Protein AF-W2L5I6-F1 (afdb_monomer_lite)

Sequence (149 aa):
MWDLYVSTATSDACAADSTVNGYSVYILTSCDSECADKIKDLAEALPNCYYYYEFMNKKQDVLEELDDCGESSSYHISVTIYPDSPIKFASSTSSSESDTEPLLSGDPADETLDSSTVGIASSAGLSQTFVGIDQMWSFLLLQIAIILA

Organism: Phytophthora nicotianae (NCBI:txid4792)

Foldseek 3Di:
DQVLLVVLCPDPQFVVQWDDFQFKTKGKAFCPTPSVVSLVVSLVPADQDQDVQVRGGLSVLSVVLNVVCVVDSRDMRIHMDGDPDGHDDDPPPVPPPDDDDDDDDDDDDDDDDDDDDDDDDDDDDDPPDPDDDDDDPPDPPPVVVPVPD

pLDDT: mean 77.58, std 23.75, range [33.09, 98.81]

Radius of gyration: 26.22 Å; chains: 1; bounding box: 40×95×35 Å

Structure (mmCIF, N/CA/C/O backbone):
data_AF-W2L5I6-F1
#
_entry.id   AF-W2L5I6-F1
#
loop_
_atom_site.group_PDB
_atom_site.id
_atom_site.type_symbol
_atom_site.label_atom_id
_atom_site.label_alt_id
_atom_site.label_comp_id
_atom_site.label_asym_id
_atom_site.label_entity_id
_atom_site.label_seq_id
_atom_site.pdbx_PDB_ins_code
_atom_site.Cartn_x
_atom_site.Cartn_y
_atom_site.Cartn_z
_atom_site.occupancy
_atom_site.B_iso_or_equiv
_atom_site.auth_seq_id
_atom_site.auth_comp_id
_atom_site.auth_asym_id
_atom_site.auth_atom_id
_atom_site.pdbx_PDB_model_num
ATOM 1 N N . MET A 1 1 ? -10.813 -0.822 5.628 1.00 92.88 1 MET A N 1
ATOM 2 C CA . MET A 1 1 ? -9.677 -0.053 5.049 1.00 92.88 1 MET A CA 1
ATOM 3 C C . MET A 1 1 ? -8.397 -0.833 5.252 1.00 92.88 1 MET A C 1
ATOM 5 O O . MET A 1 1 ? -7.807 -1.219 4.257 1.00 92.88 1 MET A O 1
ATOM 9 N N . TRP A 1 2 ? -8.054 -1.152 6.505 1.00 95.50 2 TRP A N 1
ATOM 10 C CA . TRP A 1 2 ? -7.073 -2.180 6.875 1.00 95.50 2 TRP A CA 1
ATOM 11 C C . TRP A 1 2 ? -7.059 -3.394 5.935 1.00 95.50 2 TRP A C 1
ATOM 13 O O . TRP A 1 2 ? -6.032 -3.717 5.355 1.00 95.50 2 TRP A O 1
ATOM 23 N N . ASP A 1 3 ? -8.223 -3.993 5.700 1.00 96.75 3 ASP A N 1
ATOM 24 C CA . ASP A 1 3 ? -8.385 -5.227 4.919 1.00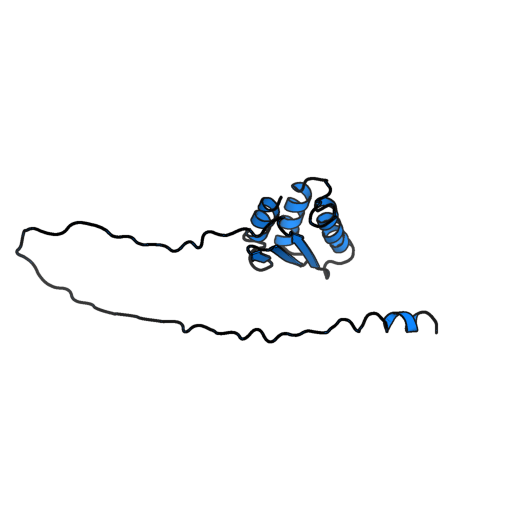 96.75 3 ASP A CA 1
ATOM 25 C C . ASP A 1 3 ? -7.983 -5.072 3.443 1.00 96.75 3 ASP A C 1
ATOM 27 O O . ASP A 1 3 ? -7.562 -6.043 2.823 1.00 96.75 3 ASP A O 1
ATOM 31 N N . LEU A 1 4 ? -8.067 -3.852 2.892 1.00 98.38 4 LEU A N 1
ATOM 32 C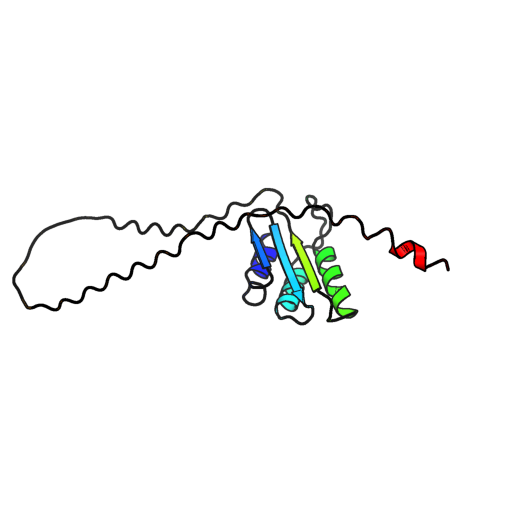 CA . LEU A 1 4 ? -7.587 -3.549 1.541 1.00 98.38 4 LEU A CA 1
ATOM 33 C C . LEU A 1 4 ? -6.057 -3.573 1.513 1.00 98.38 4 LEU A C 1
ATOM 35 O O . LEU A 1 4 ? -5.482 -4.299 0.715 1.00 98.38 4 LEU A O 1
ATOM 39 N N . TYR A 1 5 ? -5.405 -2.863 2.441 1.00 98.44 5 TYR A N 1
ATOM 40 C CA . TYR A 1 5 ? -3.945 -2.889 2.577 1.00 98.44 5 TYR A CA 1
ATOM 41 C C . TYR A 1 5 ? -3.425 -4.303 2.855 1.00 98.44 5 TYR A C 1
ATOM 43 O O . TYR A 1 5 ? -2.456 -4.710 2.225 1.00 98.44 5 TYR A O 1
ATOM 51 N N . VAL A 1 6 ? -4.075 -5.072 3.741 1.00 98.12 6 VAL A N 1
ATOM 52 C CA . VAL A 1 6 ? -3.727 -6.485 3.972 1.00 98.12 6 VAL A CA 1
ATOM 53 C C . VAL A 1 6 ? -3.863 -7.282 2.676 1.00 98.12 6 VAL A C 1
ATOM 55 O O . VAL A 1 6 ? -2.909 -7.943 2.289 1.00 98.12 6 VAL A O 1
ATOM 58 N N . SER A 1 7 ? -4.999 -7.192 1.976 1.00 98.56 7 SER A N 1
ATOM 59 C CA . SER A 1 7 ? -5.226 -7.947 0.736 1.00 98.56 7 SER A CA 1
ATOM 60 C C . SER A 1 7 ? -4.261 -7.568 -0.393 1.00 98.56 7 SER A C 1
ATOM 62 O O . SER A 1 7 ? -3.941 -8.425 -1.215 1.00 98.56 7 SER A O 1
ATOM 64 N N . THR A 1 8 ? -3.802 -6.3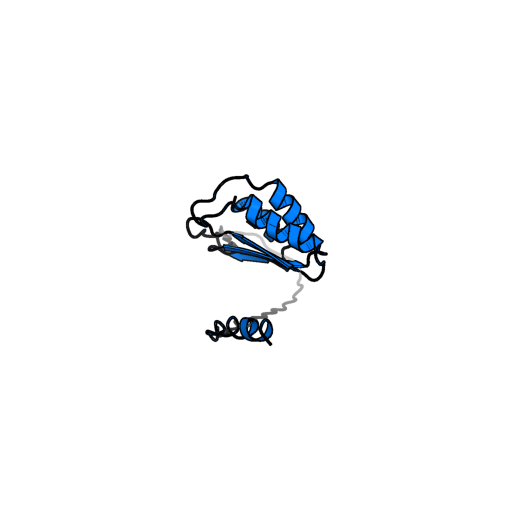16 -0.449 1.00 98.69 8 THR A N 1
ATOM 65 C CA . THR A 1 8 ? -2.739 -5.872 -1.360 1.00 98.69 8 THR A CA 1
ATOM 66 C C . THR A 1 8 ? -1.399 -6.468 -0.931 1.00 98.69 8 THR A C 1
ATOM 68 O O . THR A 1 8 ? -0.764 -7.162 -1.721 1.00 98.69 8 THR A O 1
ATOM 71 N N . ALA A 1 9 ? -1.003 -6.279 0.329 1.00 98.62 9 ALA A N 1
ATOM 72 C CA . ALA A 1 9 ? 0.278 -6.715 0.882 1.00 98.62 9 ALA A CA 1
ATOM 73 C C . ALA A 1 9 ? 0.479 -8.241 0.880 1.00 98.62 9 ALA A C 1
ATOM 75 O O . ALA A 1 9 ? 1.595 -8.713 0.691 1.00 98.62 9 ALA A O 1
ATOM 76 N N . THR A 1 10 ? -0.586 -9.027 1.068 1.00 98.31 10 THR A N 1
ATOM 77 C CA . THR A 1 10 ? -0.540 -10.499 1.005 1.00 98.31 10 THR A CA 1
ATOM 78 C C . THR A 1 10 ? -0.844 -11.060 -0.386 1.00 98.31 10 THR A C 1
ATOM 80 O O . THR A 1 10 ? -1.084 -12.260 -0.505 1.00 98.31 10 THR A O 1
ATOM 83 N N . SER A 1 11 ? -0.893 -10.229 -1.432 1.00 98.62 11 SER A N 1
ATOM 84 C CA . SER A 1 11 ? -0.981 -10.716 -2.814 1.00 98.62 11 SER A CA 1
ATOM 85 C C . SER A 1 11 ? 0.377 -11.236 -3.294 1.00 98.62 11 SER A C 1
ATOM 87 O O . SER A 1 11 ? 1.414 -10.715 -2.881 1.00 98.62 11 SER A O 1
ATOM 89 N N . ASP A 1 12 ? 0.383 -12.228 -4.190 1.00 98.50 12 ASP A N 1
ATOM 90 C CA . ASP A 1 12 ? 1.613 -12.881 -4.676 1.00 98.50 12 ASP A CA 1
ATOM 91 C C . ASP A 1 12 ? 2.653 -11.883 -5.223 1.00 98.50 12 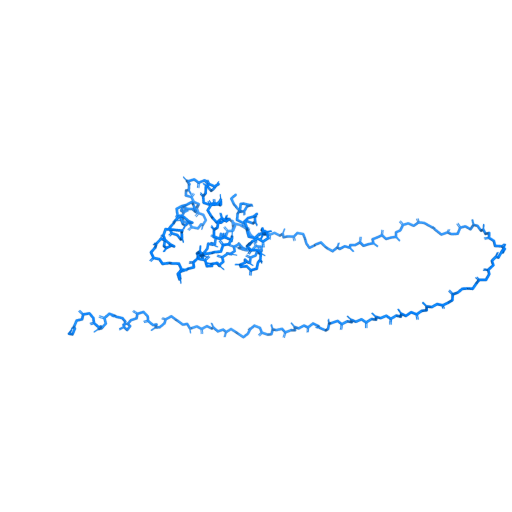ASP A C 1
ATOM 93 O O . ASP A 1 12 ? 3.853 -12.076 -5.040 1.00 98.50 12 ASP A O 1
ATOM 97 N N . ALA A 1 13 ? 2.189 -10.787 -5.834 1.00 98.56 13 ALA A N 1
ATOM 98 C CA . ALA A 1 13 ? 3.030 -9.721 -6.374 1.00 98.56 13 ALA A CA 1
ATOM 99 C C . ALA A 1 13 ? 3.682 -8.830 -5.297 1.00 98.56 13 ALA A C 1
ATOM 101 O O . ALA A 1 13 ? 4.782 -8.335 -5.513 1.00 98.56 13 ALA A O 1
ATOM 102 N N . CYS A 1 14 ? 3.024 -8.616 -4.151 1.00 98.69 14 CYS A N 1
ATOM 103 C CA . CYS A 1 14 ? 3.504 -7.724 -3.085 1.00 98.69 14 CYS A CA 1
ATOM 104 C C . CYS A 1 14 ? 4.109 -8.450 -1.876 1.00 98.69 14 CYS A C 1
ATOM 106 O O . CYS A 1 14 ? 4.766 -7.805 -1.062 1.00 98.69 14 CYS A O 1
ATOM 108 N N . ALA A 1 15 ? 3.903 -9.761 -1.721 1.00 98.56 15 ALA A N 1
ATOM 109 C CA . ALA A 1 15 ? 4.251 -10.488 -0.497 1.00 98.56 15 ALA A CA 1
ATOM 110 C C . ALA A 1 15 ? 5.755 -10.474 -0.144 1.00 98.56 15 ALA A C 1
ATOM 112 O O . ALA A 1 15 ? 6.103 -10.629 1.025 1.00 98.56 15 ALA A O 1
ATOM 113 N N . ALA A 1 16 ? 6.640 -10.275 -1.128 1.00 98.44 16 ALA A N 1
ATOM 114 C CA . ALA A 1 16 ? 8.082 -10.100 -0.910 1.00 98.44 16 ALA A CA 1
ATOM 115 C C . ALA A 1 16 ? 8.470 -8.667 -0.483 1.00 98.44 16 ALA A C 1
ATOM 117 O O . ALA A 1 16 ? 9.449 -8.487 0.239 1.00 98.44 16 ALA A O 1
ATOM 118 N N . ASP A 1 17 ? 7.671 -7.679 -0.890 1.00 98.56 17 ASP A N 1
ATOM 119 C CA . ASP A 1 17 ? 7.881 -6.236 -0.701 1.00 98.56 17 ASP A CA 1
ATOM 120 C C . ASP A 1 17 ? 7.122 -5.682 0.524 1.00 98.56 17 ASP A C 1
ATOM 122 O O . ASP A 1 17 ? 7.120 -4.478 0.791 1.00 98.56 17 ASP A O 1
ATOM 126 N N . SER A 1 18 ? 6.438 -6.556 1.271 1.00 98.62 18 SER A N 1
ATOM 127 C CA . SER A 1 18 ? 5.466 -6.177 2.300 1.00 98.62 18 SER A CA 1
ATOM 128 C C . SER A 1 18 ? 5.802 -6.701 3.692 1.00 98.62 18 SER A C 1
ATOM 130 O O . SER A 1 18 ? 6.329 -7.795 3.877 1.00 98.62 18 SER A O 1
ATOM 132 N N . THR A 1 19 ? 5.389 -5.952 4.712 1.00 98.25 19 THR A N 1
ATOM 133 C CA . THR A 1 19 ? 5.323 -6.411 6.104 1.00 98.25 19 THR A CA 1
ATOM 134 C C . THR A 1 19 ? 3.908 -6.221 6.638 1.00 98.25 19 THR A C 1
ATOM 136 O O . THR A 1 19 ? 3.452 -5.098 6.846 1.00 98.25 19 THR A O 1
ATOM 139 N N . VAL A 1 20 ? 3.225 -7.334 6.915 1.00 97.44 20 VAL A N 1
ATOM 140 C CA . VAL A 1 20 ? 1.910 -7.367 7.570 1.00 97.44 20 VAL A CA 1
ATOM 141 C C . VAL A 1 20 ? 2.101 -7.811 9.015 1.00 97.44 20 VAL A C 1
ATOM 143 O O . VAL A 1 20 ? 2.552 -8.924 9.276 1.00 97.44 20 VAL A O 1
ATOM 146 N N . ASN A 1 21 ? 1.769 -6.943 9.969 1.00 95.25 21 ASN A N 1
ATOM 147 C CA . ASN A 1 21 ? 1.835 -7.249 11.395 1.00 95.25 21 ASN A CA 1
ATOM 148 C C . ASN A 1 21 ? 0.617 -6.661 12.147 1.00 95.25 21 ASN A C 1
ATOM 150 O O . ASN A 1 21 ? -0.246 -6.029 11.547 1.00 95.25 21 ASN A O 1
ATOM 154 N N . GLY A 1 22 ? 0.502 -6.895 13.459 1.00 93.62 22 GLY A N 1
ATOM 155 C CA . GLY A 1 22 ? -0.677 -6.478 14.238 1.00 93.62 22 GLY A CA 1
ATOM 156 C C . GLY A 1 22 ? -0.775 -4.969 14.499 1.00 93.62 22 GLY A C 1
ATOM 157 O O . GLY A 1 22 ? -1.805 -4.491 14.970 1.00 93.62 22 GLY A O 1
ATOM 158 N N . TYR A 1 23 ? 0.295 -4.227 14.214 1.00 95.00 23 TYR A N 1
ATOM 159 C CA . TYR A 1 23 ? 0.435 -2.791 14.448 1.00 95.00 23 TYR A CA 1
ATOM 160 C C . TYR A 1 23 ? 0.495 -1.984 13.146 1.00 95.00 23 TYR A C 1
ATOM 162 O O . TYR A 1 23 ? 0.225 -0.790 13.182 1.00 95.00 23 TYR A O 1
ATOM 170 N N . SER A 1 24 ? 0.839 -2.600 12.011 1.00 97.12 24 SER A N 1
ATOM 171 C CA . SER A 1 24 ? 0.843 -1.941 10.701 1.00 97.12 24 SER A CA 1
ATOM 172 C C . SER A 1 24 ? 0.783 -2.925 9.531 1.00 97.12 24 SER A C 1
ATOM 174 O O . SER A 1 24 ? 1.190 -4.085 9.644 1.00 97.12 24 SER A O 1
ATOM 176 N N . VAL A 1 25 ? 0.327 -2.425 8.383 1.00 98.50 25 VAL A N 1
ATOM 177 C CA . VAL A 1 25 ? 0.728 -2.953 7.074 1.00 98.50 25 VAL A CA 1
ATOM 178 C C . VAL A 1 25 ? 1.643 -1.925 6.425 1.00 98.50 25 VAL A C 1
ATOM 180 O O . VAL A 1 25 ? 1.307 -0.742 6.387 1.00 98.50 25 VAL A O 1
ATOM 183 N N . TYR A 1 26 ? 2.782 -2.389 5.925 1.00 98.50 26 TYR A N 1
ATOM 184 C CA . TYR A 1 26 ? 3.758 -1.611 5.169 1.00 98.50 26 TYR A CA 1
ATOM 185 C C . TYR A 1 26 ? 4.058 -2.317 3.848 1.00 98.50 26 TYR A C 1
ATOM 187 O O . TYR A 1 26 ? 4.182 -3.544 3.840 1.00 98.50 26 TYR A O 1
ATOM 195 N N . ILE A 1 27 ? 4.181 -1.558 2.760 1.00 98.81 27 ILE A N 1
ATOM 196 C CA . ILE A 1 27 ? 4.583 -2.045 1.438 1.00 98.81 27 ILE A CA 1
ATOM 197 C C . ILE A 1 27 ? 5.627 -1.074 0.880 1.00 98.81 27 ILE A C 1
ATOM 199 O O . ILE A 1 27 ? 5.368 0.128 0.837 1.00 98.81 27 ILE A O 1
ATOM 203 N N . LEU A 1 28 ? 6.780 -1.590 0.448 1.00 98.56 28 LEU A N 1
ATOM 204 C CA . LEU A 1 28 ? 7.834 -0.817 -0.211 1.00 98.56 28 LEU A CA 1
ATOM 205 C C . LEU A 1 28 ? 8.254 -1.511 -1.506 1.00 98.56 28 LEU A C 1
ATOM 207 O O . LEU A 1 28 ? 8.967 -2.509 -1.466 1.00 98.56 28 LEU A O 1
ATOM 211 N N . THR A 1 29 ? 7.854 -0.964 -2.652 1.00 98.56 29 THR A N 1
ATOM 212 C CA . THR A 1 29 ? 8.136 -1.564 -3.966 1.00 98.56 29 THR A CA 1
ATOM 213 C C . THR A 1 29 ? 8.667 -0.543 -4.972 1.00 98.56 29 THR A C 1
ATOM 215 O O . THR A 1 29 ? 8.510 0.660 -4.793 1.00 98.56 29 THR A O 1
ATOM 218 N N . SER A 1 30 ? 9.337 -0.998 -6.029 1.00 98.00 30 SER A N 1
ATOM 219 C CA . SER A 1 30 ? 9.747 -0.152 -7.162 1.00 98.00 30 SER A CA 1
ATOM 220 C C . SER A 1 30 ? 8.568 0.182 -8.079 1.00 98.00 30 SER A C 1
ATOM 222 O O . SER A 1 30 ? 7.728 -0.685 -8.316 1.00 98.00 30 SER A O 1
ATOM 224 N N . CYS A 1 31 ? 8.565 1.368 -8.690 1.00 97.81 31 CYS A N 1
ATOM 225 C CA . CYS A 1 31 ? 7.522 1.805 -9.632 1.00 97.81 31 CYS A CA 1
ATOM 226 C C . CYS A 1 31 ? 7.235 0.830 -10.797 1.00 97.81 31 CYS A C 1
ATOM 228 O O . CYS A 1 31 ? 6.095 0.743 -11.251 1.00 97.81 31 CYS A O 1
ATOM 230 N N . ASP A 1 32 ? 8.246 0.081 -11.254 1.00 96.19 32 ASP A N 1
ATOM 231 C CA . ASP A 1 32 ? 8.156 -0.868 -12.378 1.00 96.19 32 ASP A CA 1
ATOM 232 C C . ASP A 1 32 ? 7.695 -2.297 -11.974 1.00 96.19 32 ASP A C 1
ATOM 234 O O . ASP A 1 32 ? 7.831 -3.233 -12.765 1.00 96.19 32 ASP A O 1
ATOM 238 N N . SER A 1 33 ? 7.189 -2.520 -10.750 1.00 97.56 33 SER A N 1
ATOM 239 C CA . SER A 1 33 ? 6.819 -3.863 -10.256 1.00 97.56 33 SER A CA 1
ATOM 240 C C . SER A 1 33 ? 5.346 -4.246 -10.475 1.00 97.56 33 SER A C 1
ATOM 242 O O . SER A 1 33 ? 4.458 -3.400 -10.563 1.00 97.56 33 SER A O 1
ATOM 244 N N . GLU A 1 34 ? 5.047 -5.550 -10.436 1.00 98.25 34 GLU A N 1
ATOM 245 C CA . GLU A 1 34 ? 3.659 -6.045 -10.372 1.00 98.25 34 GLU A CA 1
ATOM 246 C C . GLU A 1 34 ? 2.939 -5.614 -9.074 1.00 98.25 34 GLU A C 1
ATOM 248 O O . GLU A 1 34 ? 1.708 -5.511 -9.043 1.00 98.25 34 GLU A O 1
ATOM 253 N N . CYS A 1 35 ? 3.686 -5.315 -8.002 1.00 98.75 35 CYS A N 1
ATOM 254 C CA . CYS A 1 35 ? 3.115 -4.759 -6.778 1.00 98.75 35 CYS A CA 1
ATOM 255 C C . CYS A 1 35 ? 2.679 -3.297 -6.960 1.00 98.75 35 CYS A C 1
ATOM 257 O O . CYS A 1 35 ? 1.641 -2.910 -6.426 1.00 98.75 35 CYS A O 1
ATOM 259 N N . ALA A 1 36 ? 3.379 -2.497 -7.774 1.00 98.38 36 ALA A N 1
ATOM 260 C CA . ALA A 1 36 ? 2.956 -1.134 -8.100 1.00 98.38 36 ALA A CA 1
ATOM 261 C C . ALA A 1 36 ? 1.550 -1.113 -8.730 1.00 98.38 36 ALA A C 1
ATOM 263 O O . ALA A 1 36 ? 0.725 -0.269 -8.381 1.00 98.38 36 ALA A O 1
ATOM 264 N N . ASP A 1 37 ? 1.221 -2.087 -9.585 1.00 98.38 37 ASP A N 1
ATOM 265 C CA . ASP A 1 37 ? -0.138 -2.255 -10.121 1.00 98.38 37 ASP A CA 1
ATOM 266 C C . ASP A 1 37 ? -1.158 -2.671 -9.046 1.00 98.38 37 ASP A C 1
ATOM 268 O O . ASP A 1 37 ? -2.290 -2.191 -9.046 1.00 98.38 37 ASP A O 1
ATOM 272 N N . LYS A 1 38 ? -0.769 -3.497 -8.068 1.00 98.81 38 LYS A N 1
ATOM 273 C CA . LYS A 1 38 ? -1.624 -3.824 -6.907 1.00 98.81 38 LYS A CA 1
ATOM 274 C C . LYS A 1 38 ? -1.821 -2.636 -5.955 1.00 98.81 38 LYS A C 1
ATOM 276 O O . LYS A 1 38 ? -2.842 -2.573 -5.267 1.00 98.81 38 LYS A O 1
ATOM 281 N N . ILE A 1 39 ? -0.898 -1.674 -5.933 1.00 98.75 39 ILE A N 1
ATOM 282 C CA . ILE A 1 39 ? -1.063 -0.409 -5.206 1.00 98.75 39 ILE A CA 1
ATOM 283 C C . ILE A 1 39 ? -1.962 0.567 -5.992 1.00 98.75 39 ILE A C 1
ATOM 285 O O . ILE A 1 39 ? -2.725 1.302 -5.371 1.00 98.75 39 ILE A O 1
ATOM 289 N N . LYS A 1 40 ? -2.003 0.505 -7.332 1.00 98.50 40 LYS A N 1
ATOM 290 C CA . LYS A 1 40 ? -3.024 1.206 -8.143 1.00 98.50 40 LYS A CA 1
ATOM 291 C C . LYS A 1 40 ? -4.431 0.647 -7.875 1.00 98.50 40 LYS A C 1
ATOM 293 O O . LYS A 1 40 ? -5.339 1.427 -7.593 1.00 98.50 40 LYS A O 1
ATOM 298 N N . ASP A 1 41 ? -4.596 -0.681 -7.830 1.00 98.69 41 ASP A N 1
ATOM 299 C CA . ASP A 1 41 ? -5.861 -1.325 -7.414 1.00 98.69 41 ASP A CA 1
ATOM 300 C C . ASP A 1 41 ? -6.304 -0.853 -6.009 1.00 98.69 41 ASP A C 1
ATOM 302 O O . ASP A 1 41 ? -7.475 -0.537 -5.775 1.00 98.69 41 ASP A O 1
ATOM 306 N N . LEU A 1 42 ? -5.355 -0.768 -5.064 1.00 98.75 42 LEU A N 1
ATOM 307 C CA . LEU A 1 42 ? -5.582 -0.233 -3.717 1.00 98.75 42 LEU A CA 1
ATOM 308 C C . LEU A 1 42 ? -6.013 1.241 -3.765 1.00 98.75 42 LEU A C 1
ATOM 310 O O . LEU A 1 42 ? -6.999 1.610 -3.124 1.00 98.75 42 LEU A O 1
ATOM 314 N N . ALA A 1 43 ? -5.315 2.072 -4.543 1.00 98.56 43 ALA A N 1
ATOM 315 C CA . ALA A 1 43 ? -5.627 3.485 -4.723 1.00 98.56 43 ALA A CA 1
ATOM 316 C C . ALA A 1 43 ? -7.054 3.683 -5.241 1.00 98.56 43 ALA A C 1
ATOM 318 O O . ALA A 1 43 ? -7.767 4.544 -4.726 1.00 98.56 43 ALA A O 1
ATOM 319 N N . GLU A 1 44 ? -7.519 2.869 -6.195 1.00 98.62 44 GLU A N 1
ATOM 320 C CA . GLU A 1 44 ? -8.903 2.896 -6.678 1.00 98.62 44 GLU A CA 1
ATOM 321 C C . GLU A 1 44 ? -9.907 2.476 -5.594 1.00 98.62 44 GLU A C 1
ATOM 323 O O . GLU A 1 44 ? -10.884 3.197 -5.358 1.00 98.62 44 GLU A O 1
ATOM 328 N N . ALA A 1 45 ? -9.641 1.373 -4.886 1.00 98.62 45 ALA A N 1
ATOM 329 C CA . ALA A 1 45 ? -10.526 0.815 -3.861 1.00 98.62 45 ALA A CA 1
ATOM 330 C C . ALA A 1 45 ? -10.623 1.656 -2.571 1.00 98.62 45 ALA A C 1
ATOM 332 O O . ALA A 1 45 ? -11.621 1.568 -1.848 1.00 98.62 45 ALA A O 1
ATOM 333 N N . LEU A 1 46 ? -9.612 2.473 -2.253 1.00 98.44 46 LEU A N 1
ATOM 334 C CA . LEU A 1 46 ? -9.594 3.271 -1.026 1.00 98.44 46 LEU A CA 1
ATOM 335 C C . LEU A 1 46 ? -10.691 4.357 -1.012 1.00 98.44 46 LEU A C 1
ATOM 337 O O . LEU A 1 46 ? -10.886 5.068 -2.005 1.00 98.44 46 LEU A O 1
ATOM 341 N N . PRO A 1 47 ? -11.407 4.547 0.113 1.00 97.75 47 PRO A N 1
ATOM 342 C CA . PRO A 1 47 ? -12.406 5.602 0.231 1.00 97.75 47 PRO A CA 1
ATOM 343 C C . PRO A 1 47 ? -11.728 6.977 0.279 1.00 97.75 47 PRO A C 1
ATOM 345 O O . PRO A 1 47 ? -10.750 7.174 0.995 1.00 97.75 47 PRO A O 1
ATOM 348 N N . ASN A 1 48 ? -12.267 7.954 -0.458 1.00 97.88 48 ASN A N 1
ATOM 349 C CA . ASN A 1 48 ? -11.731 9.318 -0.489 1.00 97.88 48 ASN A CA 1
ATOM 350 C C . ASN A 1 48 ? -12.154 10.115 0.762 1.00 97.88 48 ASN A C 1
ATOM 352 O O . ASN A 1 48 ? -12.968 11.035 0.679 1.00 97.88 48 ASN A O 1
ATOM 356 N N . CYS A 1 49 ? -11.664 9.714 1.935 1.00 97.12 49 CYS A N 1
ATOM 357 C CA . CYS A 1 49 ? -12.046 10.280 3.225 1.00 97.12 49 CYS A CA 1
ATOM 358 C C . CYS A 1 49 ? -10.856 10.435 4.177 1.00 97.12 49 CYS A C 1
ATOM 360 O O . CYS A 1 49 ? -9.875 9.699 4.117 1.00 97.12 49 CYS A O 1
ATOM 362 N N . TYR A 1 50 ? -10.981 11.379 5.107 1.00 97.31 50 TYR A N 1
ATOM 363 C CA . TYR A 1 50 ? -9.992 11.625 6.151 1.00 97.31 50 TYR A CA 1
ATOM 364 C C . TYR A 1 50 ? -9.996 10.501 7.200 1.00 97.31 50 TYR A C 1
ATOM 366 O O . TYR A 1 50 ? -11.003 10.285 7.877 1.00 97.31 50 TYR A O 1
ATOM 374 N N . TYR A 1 51 ? -8.874 9.798 7.353 1.00 96.56 51 TYR A N 1
ATOM 375 C CA . TYR A 1 51 ? -8.676 8.799 8.397 1.00 96.56 51 TYR A CA 1
ATOM 376 C C . TYR A 1 51 ? -8.148 9.482 9.658 1.00 96.56 51 TYR A C 1
ATOM 378 O O . TYR A 1 51 ? -7.001 9.915 9.723 1.00 96.56 51 TYR A O 1
ATOM 386 N N . TYR A 1 52 ? -9.013 9.590 10.667 1.00 96.06 52 TYR A N 1
ATOM 387 C CA . TYR A 1 52 ? -8.750 10.387 11.868 1.00 96.06 52 TYR A CA 1
ATOM 388 C C . TYR A 1 52 ? -7.535 9.915 12.687 1.00 96.06 52 TYR A C 1
ATOM 390 O O . TYR A 1 52 ? -6.908 10.733 13.347 1.00 96.06 52 TYR A O 1
ATOM 398 N N . TYR A 1 53 ? -7.192 8.622 12.643 1.00 95.44 53 TYR A N 1
ATOM 399 C CA . TYR A 1 53 ? -6.087 8.056 13.427 1.00 95.44 53 TYR A CA 1
ATOM 400 C C . TYR A 1 53 ? -4.700 8.468 12.902 1.00 95.44 53 TYR A C 1
ATOM 402 O O . TYR A 1 53 ? -3.821 8.802 13.690 1.00 95.44 53 TYR A O 1
ATOM 410 N N . GLU A 1 54 ? -4.522 8.502 11.576 1.00 96.12 54 GLU A N 1
ATOM 411 C CA . GLU A 1 54 ? -3.280 8.947 10.917 1.00 96.12 54 GLU A CA 1
ATOM 412 C C . GLU A 1 54 ? -3.353 10.404 10.424 1.00 96.12 54 GLU A C 1
ATOM 414 O O . GLU A 1 54 ? -2.453 10.885 9.747 1.00 96.12 54 GLU A O 1
ATOM 419 N N . PHE A 1 55 ? -4.426 11.126 10.763 1.00 96.69 55 PHE A N 1
ATOM 420 C CA . PHE A 1 55 ? -4.629 12.545 10.450 1.00 96.69 55 PHE A CA 1
ATOM 421 C C . PHE A 1 55 ? -4.529 12.921 8.955 1.00 96.69 55 PHE A C 1
ATOM 423 O O . PHE A 1 55 ? -4.269 14.081 8.624 1.00 96.69 55 PHE A O 1
ATOM 430 N N . MET A 1 56 ? -4.794 11.974 8.047 1.00 97.25 56 MET A N 1
ATOM 431 C CA . MET A 1 56 ? -4.603 12.129 6.597 1.00 97.25 56 MET A CA 1
ATOM 432 C C . MET A 1 56 ? -5.663 11.381 5.771 1.00 97.25 56 MET A C 1
ATOM 434 O O . MET A 1 56 ? -6.388 10.530 6.283 1.00 97.25 56 MET A O 1
ATOM 438 N N . ASN A 1 57 ? -5.777 11.683 4.474 1.00 98.12 57 ASN A N 1
ATOM 439 C CA . ASN A 1 57 ? -6.661 10.956 3.555 1.00 98.12 57 ASN A CA 1
ATOM 440 C C . ASN A 1 57 ? -5.864 9.879 2.813 1.00 98.12 57 ASN A C 1
ATOM 442 O O . ASN A 1 57 ? -5.142 10.190 1.869 1.00 98.12 57 ASN A O 1
ATOM 446 N N . LYS A 1 58 ? -6.031 8.614 3.215 1.00 98.12 58 LYS A N 1
ATOM 447 C CA . LYS A 1 58 ? -5.242 7.494 2.682 1.00 98.12 58 LYS A CA 1
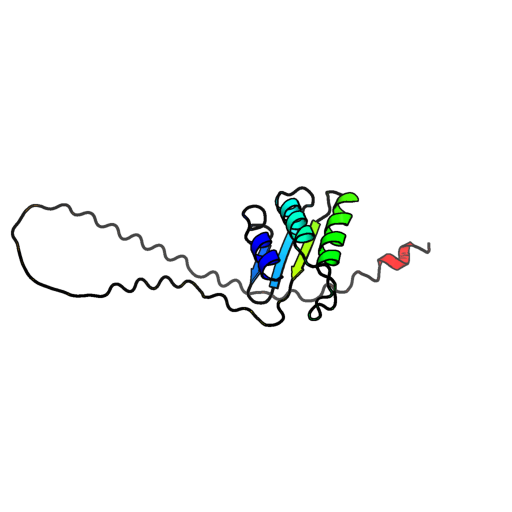ATOM 448 C C . LYS A 1 58 ? -5.423 7.222 1.188 1.00 98.12 58 LYS A C 1
ATOM 450 O O . LYS A 1 58 ? -4.531 6.647 0.582 1.00 98.12 58 LYS A O 1
ATOM 455 N N . LYS A 1 59 ? -6.512 7.679 0.556 1.00 98.62 59 LYS A N 1
ATOM 456 C CA . LYS A 1 59 ? -6.613 7.621 -0.912 1.00 98.62 59 LYS A CA 1
ATOM 457 C C . LYS A 1 59 ? -5.651 8.604 -1.586 1.00 98.62 59 LYS A C 1
ATOM 459 O O . LYS A 1 59 ? -5.099 8.274 -2.621 1.00 98.62 59 LYS A O 1
ATOM 464 N N . GLN A 1 60 ? -5.477 9.798 -1.018 1.00 98.56 60 GLN A N 1
ATOM 465 C CA . GLN A 1 60 ? -4.585 10.823 -1.576 1.00 98.56 60 GLN A CA 1
ATOM 466 C C . GLN A 1 60 ? -3.119 10.474 -1.294 1.00 98.56 60 GLN A C 1
ATOM 468 O O . GLN A 1 60 ? -2.328 10.505 -2.219 1.00 98.56 60 GLN A O 1
ATOM 473 N N . ASP A 1 61 ? -2.817 10.016 -0.074 1.00 98.19 61 ASP A N 1
ATOM 474 C CA . ASP A 1 61 ? -1.522 9.447 0.355 1.00 98.19 61 ASP A CA 1
ATOM 475 C C . ASP A 1 61 ? -0.969 8.434 -0.671 1.00 98.19 61 ASP A C 1
ATOM 477 O O . ASP A 1 61 ? 0.114 8.596 -1.218 1.00 98.19 61 ASP A O 1
ATOM 481 N N . VAL A 1 62 ? -1.779 7.429 -1.026 1.00 98.56 62 VAL A N 1
ATOM 482 C CA . VAL A 1 62 ? -1.402 6.395 -2.005 1.00 98.56 62 VAL A CA 1
ATOM 483 C C . VAL A 1 62 ? -1.360 6.921 -3.449 1.00 98.56 62 VAL A C 1
ATOM 485 O O . VAL A 1 62 ? -0.636 6.368 -4.267 1.00 98.56 62 VAL A O 1
ATOM 488 N N . LEU A 1 63 ? -2.123 7.966 -3.790 1.00 98.56 63 LEU A N 1
ATOM 489 C CA . LEU A 1 63 ? -2.079 8.576 -5.126 1.00 98.56 63 LEU A CA 1
ATOM 490 C C . LEU A 1 63 ? -0.849 9.475 -5.318 1.00 98.56 63 LEU A C 1
ATOM 492 O O . LEU A 1 63 ? -0.327 9.513 -6.422 1.00 98.56 63 LEU A O 1
ATOM 496 N N . GLU A 1 64 ? -0.380 10.154 -4.271 1.00 97.44 64 GLU A N 1
ATOM 497 C CA . GLU A 1 64 ? 0.826 10.995 -4.279 1.00 97.44 64 GLU A CA 1
ATOM 498 C C . GLU A 1 64 ? 2.080 10.120 -4.479 1.00 97.44 64 GLU A C 1
ATOM 500 O O . GLU A 1 64 ? 2.831 10.323 -5.430 1.00 97.44 64 GLU A O 1
ATOM 505 N N . GLU A 1 65 ? 2.197 9.030 -3.712 1.00 97.56 65 GLU A N 1
ATOM 506 C CA . GLU A 1 65 ? 3.230 7.987 -3.874 1.00 97.56 65 GLU A CA 1
ATOM 507 C C . GLU A 1 65 ? 3.199 7.280 -5.254 1.00 97.56 65 GLU A C 1
ATOM 509 O O . GLU A 1 65 ? 4.189 6.681 -5.672 1.00 97.56 65 GLU A O 1
ATOM 514 N N . LEU A 1 66 ? 2.067 7.321 -5.973 1.00 97.56 66 LEU A N 1
ATOM 515 C CA . LEU A 1 66 ? 1.930 6.785 -7.337 1.00 97.56 66 LEU A CA 1
ATOM 516 C C . LEU A 1 66 ? 2.205 7.824 -8.438 1.00 97.56 66 LEU A C 1
ATOM 518 O O . LEU A 1 66 ? 2.542 7.423 -9.553 1.00 97.56 66 LEU A O 1
ATOM 522 N N . ASP A 1 67 ? 2.061 9.122 -8.155 1.00 97.00 67 ASP A N 1
ATOM 523 C CA . ASP A 1 67 ? 2.326 10.216 -9.104 1.00 97.00 67 ASP A CA 1
ATOM 524 C C . ASP A 1 67 ? 3.840 10.450 -9.252 1.00 97.00 67 ASP A C 1
ATOM 526 O O . ASP A 1 67 ? 4.332 10.614 -10.368 1.00 97.00 67 ASP A O 1
ATOM 530 N N . ASP A 1 68 ? 4.603 10.303 -8.158 1.00 93.56 68 ASP A N 1
ATOM 531 C CA . ASP A 1 68 ? 6.078 10.322 -8.148 1.00 93.56 68 ASP A CA 1
ATOM 532 C C . ASP A 1 68 ? 6.690 9.313 -9.146 1.00 93.56 68 ASP A C 1
ATOM 534 O O . ASP A 1 68 ? 7.699 9.592 -9.801 1.00 93.56 68 ASP A O 1
ATOM 538 N N . CYS A 1 69 ? 6.048 8.157 -9.354 1.00 95.00 69 CYS A N 1
ATOM 539 C CA . CYS A 1 69 ? 6.468 7.177 -10.363 1.00 95.00 69 CYS A CA 1
ATOM 540 C C . CYS A 1 69 ? 6.383 7.687 -11.815 1.00 95.00 69 CYS A C 1
ATOM 542 O O . CYS A 1 69 ? 6.991 7.089 -12.706 1.00 95.00 69 CYS A O 1
ATOM 544 N N . GLY A 1 70 ? 5.645 8.772 -12.071 1.00 90.75 70 GLY A N 1
ATOM 545 C CA . GLY A 1 70 ? 5.626 9.476 -13.353 1.00 90.75 70 GLY A CA 1
ATOM 546 C C . GLY A 1 70 ? 6.876 10.329 -13.603 1.00 90.75 70 GLY A C 1
ATOM 547 O O . GLY A 1 70 ? 7.267 10.498 -14.759 1.00 90.75 70 GLY A O 1
ATOM 548 N N . GLU A 1 71 ? 7.529 10.816 -12.543 1.00 91.38 71 GLU A N 1
ATOM 549 C CA . GLU A 1 71 ? 8.751 11.628 -12.624 1.00 91.38 71 GLU A CA 1
ATOM 550 C C . GLU A 1 71 ? 10.011 10.758 -12.790 1.00 91.38 71 GLU A C 1
ATOM 552 O O . GLU A 1 71 ? 10.921 11.115 -13.545 1.00 91.38 71 GLU A O 1
ATOM 557 N N . SER A 1 72 ? 10.075 9.585 -12.141 1.00 91.12 72 SER A N 1
ATOM 558 C CA . SER A 1 72 ? 11.128 8.589 -12.397 1.00 91.12 72 SER A CA 1
ATOM 559 C C . SER A 1 72 ? 10.732 7.165 -12.000 1.00 91.12 72 SER A C 1
ATOM 561 O O . SER A 1 72 ? 10.368 6.909 -10.855 1.00 91.12 72 SER A O 1
ATOM 563 N N . SER A 1 73 ? 10.970 6.186 -12.883 1.00 87.31 73 SER A N 1
ATOM 564 C CA . SER A 1 73 ? 10.821 4.764 -12.523 1.00 87.31 73 SER A CA 1
ATOM 565 C C . SER A 1 73 ? 11.911 4.249 -11.565 1.00 87.31 73 SER A C 1
ATOM 567 O O . SER A 1 73 ? 11.802 3.151 -11.023 1.00 87.31 73 SER A O 1
ATOM 569 N N . SER A 1 74 ? 12.934 5.070 -11.280 1.00 92.62 74 SER A N 1
ATOM 570 C CA . SER A 1 74 ? 13.916 4.821 -10.216 1.00 92.62 74 SER A CA 1
ATOM 571 C C . SER A 1 74 ? 13.413 5.165 -8.807 1.00 92.62 74 SER A C 1
ATOM 573 O O . SER A 1 74 ? 14.213 5.148 -7.869 1.00 92.62 74 SER A O 1
ATOM 575 N N . TYR A 1 75 ? 12.157 5.588 -8.659 1.00 95.44 75 TYR A N 1
ATOM 576 C CA . TYR A 1 75 ? 11.529 5.836 -7.365 1.00 95.44 75 TYR A CA 1
ATOM 577 C C . TYR A 1 75 ? 10.810 4.584 -6.839 1.00 95.44 75 TYR A C 1
ATOM 579 O O . TYR A 1 75 ? 10.733 3.538 -7.493 1.00 95.44 75 TYR A O 1
ATOM 587 N N . HIS A 1 76 ? 10.350 4.680 -5.595 1.00 97.50 76 HIS A N 1
ATOM 588 C CA . HIS A 1 76 ? 9.733 3.591 -4.853 1.00 97.50 76 HIS A CA 1
ATOM 589 C C . HIS A 1 76 ? 8.451 4.077 -4.187 1.00 97.50 76 HIS A C 1
ATOM 591 O O . HIS A 1 76 ? 8.425 5.172 -3.640 1.00 97.50 76 HIS A O 1
ATOM 597 N N . ILE A 1 77 ? 7.437 3.219 -4.198 1.00 98.50 77 ILE A N 1
ATOM 598 C CA . ILE A 1 77 ? 6.128 3.430 -3.583 1.00 98.50 77 ILE A CA 1
ATOM 599 C C . ILE A 1 77 ? 6.191 2.856 -2.161 1.00 98.50 77 ILE A C 1
ATOM 601 O O . ILE A 1 77 ? 6.489 1.670 -1.999 1.00 98.50 77 ILE A O 1
ATOM 605 N N . SER A 1 78 ? 5.920 3.673 -1.143 1.00 98.31 78 SER A N 1
ATOM 606 C CA . SER A 1 78 ? 6.151 3.414 0.287 1.00 98.31 78 SER A CA 1
ATOM 607 C C . SER A 1 78 ? 4.869 3.569 1.129 1.00 98.31 78 SER A C 1
ATOM 609 O O . SER A 1 78 ? 4.789 4.356 2.080 1.00 98.31 78 SER A O 1
ATOM 611 N N . VAL A 1 79 ? 3.840 2.777 0.825 1.00 98.56 79 VAL A N 1
ATOM 612 C CA . VAL A 1 79 ? 2.511 2.927 1.439 1.00 98.56 79 VAL A CA 1
ATOM 613 C C . VAL A 1 79 ? 2.384 2.211 2.789 1.00 98.56 79 VAL A C 1
ATOM 615 O O . VAL A 1 79 ? 2.758 1.048 2.954 1.00 98.56 79 VAL A O 1
ATOM 618 N N . THR A 1 80 ? 1.799 2.904 3.772 1.00 98.50 80 THR A N 1
ATOM 619 C CA . THR A 1 80 ? 1.612 2.400 5.147 1.00 98.50 80 THR A CA 1
ATOM 620 C C . THR A 1 80 ? 0.179 2.619 5.635 1.00 98.50 80 THR A C 1
ATOM 622 O O . THR A 1 80 ? -0.446 3.623 5.293 1.00 98.50 80 THR A O 1
ATOM 625 N N . ILE A 1 81 ? -0.323 1.724 6.489 1.00 98.06 81 ILE A N 1
ATOM 626 C CA . ILE A 1 81 ? -1.493 1.968 7.345 1.00 98.06 81 ILE A CA 1
ATOM 627 C C . ILE A 1 81 ? -1.239 1.467 8.770 1.00 98.06 81 ILE A C 1
ATOM 629 O O . ILE A 1 81 ? -0.686 0.381 8.975 1.00 98.06 81 ILE A O 1
ATOM 633 N N . TYR A 1 82 ? -1.720 2.229 9.751 1.00 97.06 82 TYR A N 1
ATOM 634 C CA . TYR A 1 82 ? -1.798 1.829 11.155 1.00 97.06 82 TYR A CA 1
ATOM 635 C C . TYR A 1 82 ? -3.276 1.636 11.557 1.00 97.06 82 TYR A C 1
ATOM 637 O O . TYR A 1 82 ? -4.116 2.494 11.257 1.00 97.06 82 TYR A O 1
ATOM 645 N N . PRO A 1 83 ? -3.649 0.523 12.216 1.00 94.94 83 PRO A N 1
ATOM 646 C CA . PRO A 1 83 ? -5.007 0.324 12.701 1.00 94.94 83 PRO A CA 1
ATOM 647 C C . PRO A 1 83 ? -5.247 1.191 13.946 1.00 94.94 83 PRO A C 1
ATOM 649 O O . PRO A 1 83 ? -4.316 1.496 14.690 1.00 94.94 83 PRO A O 1
ATOM 652 N N . ASP A 1 84 ? -6.505 1.546 14.210 1.00 94.25 84 ASP A N 1
ATOM 653 C CA . ASP A 1 84 ? -6.891 2.327 15.398 1.00 94.25 84 ASP A CA 1
ATOM 654 C C . ASP A 1 84 ? -6.529 1.648 16.737 1.00 94.25 84 ASP A C 1
ATOM 656 O O . ASP A 1 84 ? -6.424 2.298 17.782 1.00 94.25 84 ASP A O 1
ATOM 660 N N . SER A 1 85 ? -6.330 0.331 16.698 1.00 92.69 85 SER A N 1
ATOM 661 C CA . SER A 1 85 ? -6.053 -0.547 17.821 1.00 92.69 85 SER A CA 1
ATOM 662 C C . SER A 1 85 ? -5.272 -1.787 17.341 1.00 92.69 85 SER A C 1
ATOM 664 O O . SER A 1 85 ? -5.511 -2.260 16.229 1.00 92.69 85 SER A O 1
ATOM 666 N N . PRO A 1 86 ? -4.332 -2.346 18.134 1.00 90.19 86 PRO A N 1
ATOM 667 C CA . PRO A 1 86 ? -3.526 -3.485 17.692 1.00 90.19 86 PRO A CA 1
ATOM 668 C C . PRO A 1 86 ? -4.356 -4.743 17.407 1.00 90.19 86 PRO A C 1
ATOM 670 O O . PRO A 1 86 ? -5.021 -5.292 18.293 1.00 90.19 86 PRO A O 1
ATOM 673 N N . ILE A 1 87 ? -4.261 -5.236 16.175 1.00 92.00 87 ILE A N 1
ATOM 674 C CA . ILE A 1 87 ? -4.993 -6.402 15.687 1.00 92.00 87 ILE A CA 1
ATOM 675 C C . ILE A 1 87 ? -4.235 -7.677 16.062 1.00 92.00 87 ILE A C 1
ATOM 677 O O . ILE A 1 87 ? -3.047 -7.840 15.784 1.00 92.00 87 ILE A O 1
ATOM 681 N N . LYS A 1 88 ? -4.939 -8.617 16.697 1.00 87.94 88 LYS A N 1
ATOM 682 C CA . LYS A 1 88 ? -4.402 -9.943 17.016 1.00 87.94 88 LYS A CA 1
ATOM 683 C C . LYS A 1 88 ? -4.664 -10.890 15.854 1.00 87.94 88 LYS A C 1
ATOM 685 O O . LYS A 1 88 ? -5.814 -11.257 15.623 1.00 87.94 88 LYS A O 1
ATOM 690 N N . PHE A 1 89 ? -3.614 -11.364 15.190 1.00 79.25 89 PHE A N 1
ATOM 691 C CA . PHE A 1 89 ? -3.743 -12.590 14.406 1.00 79.25 89 PHE A CA 1
ATOM 692 C C . PHE A 1 89 ? -3.975 -13.767 15.351 1.00 79.25 89 PHE A C 1
ATOM 694 O O . PHE A 1 89 ? -3.331 -13.875 16.398 1.00 79.25 89 PHE A O 1
ATOM 701 N N . ALA A 1 90 ? -4.867 -14.672 14.964 1.00 73.31 90 ALA A N 1
ATOM 702 C CA . ALA A 1 90 ? -4.852 -16.009 15.525 1.00 73.31 90 ALA A CA 1
ATOM 703 C C . ALA A 1 90 ? -3.603 -16.716 14.984 1.00 73.31 90 ALA A C 1
ATOM 705 O O . ALA A 1 90 ? -3.518 -16.985 13.787 1.00 73.31 90 ALA A O 1
ATOM 706 N N . SER A 1 91 ? -2.631 -17.009 15.849 1.00 62.22 91 SER A N 1
ATOM 707 C CA . SER A 1 91 ? -1.573 -17.954 15.497 1.00 62.22 91 SER A CA 1
ATOM 708 C C . SER A 1 91 ? -2.228 -19.292 15.182 1.00 62.22 91 SER A C 1
ATOM 710 O O . SER A 1 91 ? -2.821 -19.904 16.072 1.00 62.22 91 SER A O 1
ATOM 712 N N . SER A 1 92 ? -2.122 -19.744 13.933 1.00 55.72 92 SER A N 1
ATOM 713 C CA . SER A 1 92 ? -2.603 -21.056 13.491 1.00 55.72 92 SER A CA 1
ATOM 714 C C . SER A 1 92 ? -1.720 -22.176 14.044 1.00 55.72 92 SER A C 1
ATOM 716 O O . SER A 1 92 ? -1.031 -22.871 13.301 1.00 55.72 92 SER A O 1
ATOM 718 N N . THR A 1 93 ? -1.737 -22.355 15.365 1.00 53.81 93 THR A N 1
ATOM 719 C CA . THR A 1 93 ? -1.270 -23.581 16.006 1.00 53.81 93 THR A CA 1
ATOM 720 C C . THR A 1 93 ? -2.151 -24.710 15.491 1.00 53.81 93 THR A C 1
ATOM 722 O O . THR A 1 93 ? -3.310 -24.831 15.887 1.00 53.81 93 THR A O 1
ATOM 725 N N . SER A 1 94 ? -1.612 -25.523 14.585 1.00 54.66 94 SER A N 1
ATOM 726 C CA . SER A 1 94 ? -2.247 -26.747 14.106 1.00 54.66 94 SER A CA 1
ATOM 727 C C . SER A 1 94 ? -2.234 -27.795 15.221 1.00 54.66 94 SER A C 1
ATOM 729 O O . SER A 1 94 ? -1.405 -28.706 15.233 1.00 54.66 94 SER A O 1
ATOM 731 N N . SER A 1 95 ? -3.130 -27.612 16.188 1.00 50.44 95 SER A N 1
ATOM 732 C CA . SER A 1 95 ? -3.451 -28.576 17.234 1.00 50.44 95 SER A CA 1
ATOM 733 C C . SER A 1 95 ? -4.052 -29.819 16.579 1.00 50.44 95 SER A C 1
ATOM 735 O O . SER A 1 95 ? -5.243 -29.872 16.272 1.00 50.44 95 SER A O 1
ATOM 737 N N . SER A 1 96 ? -3.199 -30.802 16.295 1.00 53.03 96 SER A N 1
ATOM 738 C CA . SER A 1 96 ? -3.592 -32.112 15.774 1.00 53.03 96 SER A CA 1
ATOM 739 C C . SER A 1 96 ? -4.142 -32.983 16.907 1.00 53.03 96 SER A C 1
ATOM 741 O O . SER A 1 96 ? -3.551 -34.006 17.253 1.00 53.03 96 SER A O 1
ATOM 743 N N . GLU A 1 97 ? -5.264 -32.562 17.495 1.00 48.97 97 GLU A N 1
ATOM 744 C CA . GLU A 1 97 ? -5.965 -33.280 18.565 1.00 48.97 97 GLU A CA 1
ATOM 745 C C . GLU A 1 97 ? -6.509 -34.619 18.016 1.00 48.97 97 GLU A C 1
ATOM 747 O O . GLU A 1 97 ? -7.584 -34.680 17.418 1.00 48.97 97 GLU A O 1
ATOM 752 N N . SER A 1 98 ? -5.727 -35.695 18.154 1.00 53.53 98 SER A N 1
ATOM 753 C CA . SER A 1 98 ? -6.099 -37.060 17.745 1.00 53.53 98 SER A CA 1
ATOM 754 C C . SER A 1 98 ? -6.578 -37.893 18.941 1.00 53.53 98 SER A C 1
ATOM 756 O O . SER A 1 98 ? -5.840 -38.733 19.449 1.00 53.53 98 SER A O 1
ATOM 758 N N . ASP A 1 99 ? -7.830 -37.679 19.343 1.00 44.97 99 ASP A N 1
ATOM 759 C CA . ASP A 1 99 ? -8.593 -38.478 20.321 1.00 44.97 99 ASP A CA 1
ATOM 760 C C . ASP A 1 99 ? -9.821 -39.101 19.614 1.00 44.97 99 ASP A C 1
ATOM 762 O O . ASP A 1 99 ? -10.393 -38.443 18.746 1.00 44.97 99 ASP A O 1
ATOM 766 N N . THR A 1 100 ? -10.368 -40.297 19.892 1.00 48.66 100 THR A N 1
ATOM 767 C CA . THR A 1 100 ? -10.059 -41.519 20.702 1.00 48.66 100 THR A CA 1
ATOM 768 C C . THR A 1 100 ? -10.799 -42.710 19.999 1.00 48.66 100 THR A C 1
ATOM 770 O O . THR A 1 100 ? -11.358 -42.493 18.926 1.00 48.66 100 THR A O 1
ATOM 773 N N . GLU A 1 101 ? -10.858 -44.002 20.372 1.00 54.91 101 GLU A N 1
ATOM 774 C CA . GLU A 1 101 ? -10.694 -44.817 21.603 1.00 54.91 101 GLU A CA 1
ATOM 775 C C . GLU A 1 101 ? -9.997 -46.179 21.273 1.00 54.91 101 GLU A C 1
ATOM 777 O O . GLU A 1 101 ? -9.896 -46.535 20.094 1.00 54.91 101 GLU A O 1
ATOM 782 N N . PRO A 1 102 ? -9.534 -46.980 22.264 1.00 47.91 102 PRO A N 1
ATOM 783 C CA . PRO A 1 102 ? -8.704 -48.177 22.034 1.00 47.91 102 PRO A CA 1
ATOM 784 C C . PRO A 1 102 ? -9.399 -49.558 22.216 1.00 47.91 102 PRO A C 1
ATOM 786 O O . PRO A 1 102 ? -10.282 -49.708 23.055 1.00 47.91 102 PRO A O 1
ATOM 789 N N . LEU A 1 103 ? -8.850 -50.601 21.551 1.00 41.22 103 LEU A N 1
ATOM 790 C CA . LEU A 1 103 ? -9.105 -52.064 21.727 1.00 41.22 103 LEU A CA 1
ATOM 791 C C . LEU A 1 103 ? -10.543 -52.553 21.382 1.00 41.22 103 LEU A C 1
ATOM 793 O O . LEU A 1 103 ? -11.498 -51.800 21.477 1.00 41.22 103 LEU A O 1
ATOM 797 N N . LEU A 1 104 ? -10.844 -53.797 20.968 1.00 40.91 104 LEU A N 1
ATOM 798 C CA . LEU A 1 104 ? -10.148 -55.089 20.725 1.00 40.91 104 LEU A CA 1
ATOM 799 C C . LEU A 1 104 ? -10.990 -55.829 19.623 1.00 40.91 104 LEU A C 1
ATOM 801 O O . LEU A 1 104 ? -12.146 -55.459 19.439 1.00 40.91 104 LEU A O 1
ATOM 805 N N . SER A 1 105 ? -10.620 -56.877 18.869 1.00 40.28 105 SER A N 1
ATOM 806 C CA . SER A 1 105 ? -9.477 -57.812 18.794 1.00 40.28 105 SER A CA 1
ATOM 807 C C . SER A 1 105 ? -9.444 -58.487 17.400 1.00 40.28 105 SER A C 1
ATOM 809 O O . SER A 1 105 ? -10.487 -58.533 16.747 1.00 40.28 105 SER A O 1
ATOM 811 N N . GLY A 1 106 ? -8.334 -59.126 16.994 1.00 33.09 106 GLY A N 1
ATOM 812 C CA . GLY A 1 106 ? -8.316 -60.075 15.861 1.00 33.09 106 GLY A CA 1
ATOM 813 C C . GLY A 1 106 ? -6.966 -60.223 15.140 1.00 33.09 106 GLY A C 1
ATOM 814 O O . GLY A 1 106 ? -6.547 -59.309 14.445 1.00 33.09 106 GLY A O 1
ATOM 815 N N . ASP A 1 107 ? -6.330 -61.387 15.287 1.00 42.28 107 ASP A N 1
ATOM 816 C CA . ASP A 1 107 ? -5.034 -61.831 14.720 1.00 42.28 107 ASP A CA 1
ATOM 817 C C . ASP A 1 107 ? -5.055 -63.390 14.723 1.00 42.28 107 ASP A C 1
ATOM 819 O O . ASP A 1 107 ? -5.837 -63.919 15.532 1.00 42.28 107 ASP A O 1
ATOM 823 N N . PRO A 1 108 ? -4.305 -64.176 13.903 1.00 51.78 108 PRO A N 1
ATOM 824 C CA . PRO A 1 108 ? -3.191 -63.872 12.969 1.00 51.78 108 PRO A CA 1
ATOM 825 C C . PRO A 1 108 ? -3.550 -64.059 11.472 1.00 51.78 108 PRO A C 1
ATOM 827 O O . PRO A 1 108 ? -4.659 -64.494 11.165 1.00 51.78 108 PRO A O 1
ATOM 830 N N . ALA A 1 109 ? -2.683 -63.826 10.470 1.00 41.00 109 ALA A N 1
ATOM 831 C CA . ALA A 1 109 ? -1.313 -63.268 10.369 1.00 41.00 109 ALA A CA 1
ATOM 832 C C . ALA A 1 109 ? -1.072 -62.802 8.904 1.00 41.00 109 ALA A C 1
ATOM 834 O O . ALA A 1 109 ? -1.855 -63.192 8.037 1.00 41.00 109 ALA A O 1
ATOM 835 N N . ASP A 1 110 ? 0.001 -62.044 8.607 1.00 35.56 110 ASP A N 1
ATOM 836 C CA . ASP A 1 110 ? 1.166 -62.539 7.822 1.00 35.56 110 ASP A CA 1
ATOM 837 C C . ASP A 1 110 ? 2.338 -61.512 7.774 1.00 35.56 110 ASP A C 1
ATOM 839 O O . ASP A 1 110 ? 2.249 -60.430 8.353 1.00 35.56 110 ASP A O 1
ATOM 843 N N . GLU A 1 111 ? 3.458 -61.885 7.143 1.00 48.06 111 GLU A N 1
ATOM 844 C CA . GLU A 1 111 ? 4.801 -61.285 7.250 1.00 48.06 111 GLU A CA 1
ATOM 845 C C . GLU A 1 111 ? 4.999 -59.772 6.964 1.00 48.06 111 GLU A C 1
ATOM 847 O O . GLU A 1 111 ? 4.729 -59.244 5.888 1.00 48.06 111 GLU A O 1
ATOM 852 N N . THR A 1 112 ? 5.674 -59.129 7.926 1.00 45.72 112 THR A N 1
ATOM 853 C CA . THR A 1 112 ? 6.981 -58.447 7.778 1.00 45.72 112 THR A CA 1
ATOM 854 C C . THR A 1 112 ? 7.254 -57.547 6.559 1.00 45.72 112 THR A C 1
ATOM 856 O O . THR A 1 112 ? 7.614 -58.023 5.485 1.00 45.72 112 THR A O 1
ATOM 859 N N . LEU A 1 113 ? 7.386 -56.235 6.807 1.00 54.81 113 LEU A N 1
ATOM 860 C CA . LEU A 1 113 ? 8.442 -55.418 6.183 1.00 54.81 113 LEU A CA 1
ATOM 861 C C . LEU A 1 113 ? 8.791 -54.201 7.061 1.00 54.81 113 LEU A C 1
ATOM 863 O O . LEU A 1 113 ? 7.972 -53.308 7.257 1.00 54.81 113 LEU A O 1
ATOM 867 N N . ASP A 1 114 ? 10.011 -54.183 7.602 1.00 44.81 114 ASP A N 1
ATOM 868 C CA . ASP A 1 114 ? 10.524 -53.132 8.494 1.00 44.81 114 ASP A CA 1
ATOM 869 C C . ASP A 1 114 ? 11.353 -52.104 7.702 1.00 44.81 114 ASP A C 1
ATOM 871 O O . ASP A 1 114 ? 12.193 -52.478 6.880 1.00 44.81 114 ASP A O 1
ATOM 875 N N . SER A 1 115 ? 11.124 -50.811 7.945 1.00 51.44 115 SER A N 1
ATOM 876 C CA . SER A 1 115 ? 12.000 -49.730 7.476 1.00 51.44 115 SER A CA 1
ATOM 877 C C . SER A 1 115 ? 11.789 -48.448 8.287 1.00 51.44 115 SER A C 1
ATOM 879 O O . SER A 1 115 ? 11.070 -47.527 7.894 1.00 51.44 115 SER A O 1
ATOM 881 N N . SER A 1 116 ? 12.437 -48.376 9.447 1.00 47.78 116 SER A N 1
ATOM 882 C CA . SER A 1 116 ? 12.535 -47.136 10.221 1.00 47.78 116 SER A CA 1
ATOM 883 C C . SER A 1 116 ? 13.560 -46.168 9.617 1.00 47.78 116 SER A C 1
ATOM 885 O O . SER A 1 116 ? 14.713 -46.526 9.390 1.00 47.78 116 SER A O 1
ATOM 887 N N . THR A 1 117 ? 13.199 -44.893 9.453 1.00 50.62 117 THR A N 1
ATOM 888 C CA . THR A 1 117 ? 14.169 -43.784 9.372 1.00 50.62 117 THR A CA 1
ATOM 889 C C . THR A 1 117 ? 13.602 -42.557 10.079 1.00 50.62 117 THR A C 1
ATOM 891 O O . THR A 1 117 ? 12.757 -41.838 9.552 1.00 50.62 117 THR A O 1
ATOM 894 N N . VAL A 1 118 ? 14.076 -42.325 11.304 1.00 50.66 118 VAL A N 1
ATOM 895 C CA . VAL A 1 118 ? 13.754 -41.136 12.102 1.00 50.66 118 VAL A CA 1
ATOM 896 C C . VAL A 1 118 ? 14.710 -40.009 11.708 1.00 50.66 118 VAL A C 1
ATOM 898 O O . VAL A 1 118 ? 15.883 -40.027 12.074 1.00 50.66 118 VAL A O 1
ATOM 901 N N . GLY A 1 119 ? 14.210 -39.029 10.954 1.00 41.38 119 GLY A N 1
ATOM 902 C CA . GLY A 1 119 ? 14.965 -37.855 10.502 1.00 41.38 119 GLY A CA 1
ATOM 903 C C . GLY A 1 119 ? 14.611 -36.589 11.281 1.00 41.38 119 GLY A C 1
ATOM 904 O O . GLY A 1 119 ? 13.956 -35.704 10.739 1.00 41.38 119 GLY A O 1
ATOM 905 N N . ILE A 1 120 ? 15.024 -36.485 12.550 1.00 45.66 120 ILE A N 1
ATOM 906 C CA . ILE A 1 120 ? 14.822 -35.257 13.340 1.00 45.66 120 ILE A CA 1
ATOM 907 C C . ILE A 1 120 ? 15.810 -34.183 12.866 1.00 45.66 120 ILE A C 1
ATOM 909 O O . ILE A 1 120 ? 17.012 -34.295 13.096 1.00 45.66 120 ILE A O 1
ATOM 913 N N . ALA A 1 121 ? 15.291 -33.118 12.254 1.00 45.22 121 ALA A N 1
ATOM 914 C CA . ALA A 1 121 ? 16.053 -31.940 11.844 1.00 45.22 121 ALA A CA 1
ATOM 915 C C . ALA A 1 121 ? 15.559 -30.688 12.590 1.00 45.22 121 ALA A C 1
ATOM 917 O O . ALA A 1 121 ? 14.899 -29.821 12.021 1.00 45.22 121 ALA A O 1
ATOM 918 N N . SER A 1 122 ? 15.872 -30.596 13.885 1.00 47.53 122 SER A N 1
ATOM 919 C CA . SER A 1 122 ? 15.586 -29.402 14.690 1.00 47.53 122 SER A CA 1
ATOM 920 C C . SER A 1 122 ? 16.469 -28.231 14.247 1.00 47.53 122 SER A C 1
ATOM 922 O O . SER A 1 122 ? 17.625 -28.130 14.664 1.00 47.53 122 SER A O 1
ATOM 924 N N . SER A 1 123 ? 15.939 -27.324 13.425 1.00 54.19 123 SER A N 1
ATOM 925 C CA . SER A 1 123 ? 16.586 -26.040 13.144 1.00 54.19 123 SER A CA 1
ATOM 926 C C . SER A 1 123 ? 16.588 -25.180 14.413 1.00 54.19 123 SER A C 1
ATOM 928 O O . SER A 1 123 ? 15.546 -24.767 14.920 1.00 54.19 123 SER A O 1
ATOM 930 N N . ALA A 1 124 ? 17.777 -24.949 14.974 1.00 45.34 124 ALA A N 1
ATOM 931 C CA . ALA A 1 124 ? 17.930 -24.173 16.200 1.00 45.34 124 ALA A CA 1
ATOM 932 C C . ALA A 1 124 ? 17.477 -22.714 16.011 1.00 45.34 124 ALA A C 1
ATOM 934 O O . ALA A 1 124 ? 17.678 -22.119 14.951 1.00 45.34 124 ALA A O 1
ATOM 935 N N . GLY A 1 125 ? 16.895 -22.131 17.062 1.00 40.41 125 GLY A N 1
ATOM 936 C CA . GLY A 1 125 ? 16.388 -20.761 17.035 1.00 40.41 125 GLY A CA 1
ATOM 937 C C . GLY A 1 125 ? 17.487 -19.731 16.769 1.00 40.41 125 GLY A C 1
ATOM 938 O O . GLY A 1 125 ? 18.447 -19.613 17.533 1.00 40.41 125 GLY A O 1
ATOM 939 N N . LEU A 1 126 ? 17.316 -18.949 15.705 1.00 38.06 126 LEU A N 1
ATOM 940 C CA . LEU A 1 126 ? 18.163 -17.804 15.387 1.00 38.06 126 LEU A CA 1
ATOM 941 C C . LEU A 1 126 ? 17.746 -16.607 16.254 1.00 38.06 126 LEU A C 1
ATOM 943 O O . LEU A 1 126 ? 16.942 -15.770 15.849 1.00 38.06 126 LEU A O 1
ATOM 947 N N . SER A 1 127 ? 18.311 -16.527 17.461 1.00 47.06 127 SER A N 1
ATOM 948 C CA . SER A 1 127 ? 18.233 -15.339 18.321 1.00 47.06 127 SER A CA 1
ATOM 949 C C . SER A 1 127 ? 18.990 -14.169 17.686 1.00 47.06 127 SER A C 1
ATOM 951 O O . SER A 1 127 ? 20.119 -13.864 18.069 1.00 47.06 127 SER A O 1
ATOM 953 N N . GLN A 1 128 ? 18.381 -13.510 16.700 1.00 47.91 128 GLN A N 1
ATOM 954 C CA . GLN A 1 128 ? 18.901 -12.262 16.156 1.00 47.91 128 GLN A CA 1
ATOM 955 C C . GLN A 1 128 ? 18.646 -11.136 17.159 1.00 47.91 128 GLN A C 1
ATOM 957 O O . GLN A 1 128 ? 17.544 -10.608 17.293 1.00 47.91 128 GLN A O 1
ATOM 962 N N . THR A 1 129 ? 19.696 -10.792 17.902 1.00 44.06 129 THR A N 1
ATOM 963 C CA . THR A 1 129 ? 19.724 -9.632 18.791 1.00 44.06 129 THR A CA 1
ATOM 964 C C . THR A 1 129 ? 19.491 -8.365 17.977 1.00 44.06 129 THR A C 1
ATOM 966 O O . THR A 1 129 ? 20.349 -7.987 17.177 1.00 44.06 129 THR A O 1
ATOM 969 N N . PHE A 1 130 ? 18.357 -7.700 18.192 1.00 43.25 130 PHE A N 1
ATOM 970 C CA . PHE A 1 130 ? 18.048 -6.429 17.544 1.00 43.25 130 PHE A CA 1
ATOM 971 C C . PHE A 1 130 ? 18.953 -5.330 18.122 1.00 43.25 130 PHE A C 1
ATOM 973 O O . PHE A 1 130 ? 18.653 -4.723 19.151 1.00 43.25 130 PHE A O 1
ATOM 980 N N . VAL A 1 131 ? 20.114 -5.125 17.497 1.00 48.09 131 VAL A N 1
ATOM 981 C CA . VAL A 1 131 ? 21.029 -4.031 17.836 1.00 48.09 131 VAL A CA 1
ATOM 982 C C . VAL A 1 131 ? 20.366 -2.733 17.391 1.00 48.09 131 VAL A C 1
ATOM 984 O O . VAL A 1 131 ? 20.238 -2.481 16.196 1.00 48.09 131 VAL A O 1
ATOM 987 N N . GLY A 1 132 ? 19.916 -1.928 18.353 1.00 47.78 132 GLY A N 1
ATOM 988 C CA . GLY A 1 132 ? 19.288 -0.643 18.065 1.00 47.78 132 GLY A CA 1
ATOM 989 C C . GLY A 1 132 ? 20.261 0.303 17.362 1.00 47.78 132 GLY A C 1
ATOM 990 O O . GLY A 1 132 ? 21.303 0.642 17.922 1.00 47.78 132 GLY A O 1
ATOM 991 N N . ILE A 1 133 ? 19.902 0.736 16.153 1.00 54.78 133 ILE A N 1
ATOM 992 C CA . ILE A 1 133 ? 20.587 1.808 15.424 1.00 54.78 133 ILE A CA 1
ATOM 993 C C . ILE A 1 133 ? 19.700 3.047 15.506 1.00 54.78 133 ILE A C 1
ATOM 995 O O . ILE A 1 133 ? 18.907 3.348 14.618 1.00 54.78 133 ILE A O 1
ATOM 999 N N . ASP A 1 134 ? 19.817 3.723 16.641 1.00 46.91 134 ASP A N 1
ATOM 1000 C CA . ASP A 1 134 ? 19.307 5.076 16.820 1.00 46.91 134 ASP A CA 1
ATOM 1001 C C . ASP A 1 134 ? 20.230 6.089 16.109 1.00 46.91 134 ASP A C 1
ATOM 1003 O O . ASP A 1 134 ? 21.383 5.781 15.806 1.00 46.91 134 ASP A O 1
ATOM 1007 N N . GLN A 1 135 ? 19.745 7.316 15.902 1.00 55.12 135 GLN A N 1
ATOM 1008 C CA . GLN A 1 135 ? 20.435 8.433 15.221 1.00 55.12 135 GLN A CA 1
ATOM 1009 C C . GLN A 1 135 ? 20.746 8.281 13.713 1.00 55.12 135 GLN A C 1
ATOM 1011 O O . GLN A 1 135 ? 21.842 7.898 13.311 1.00 55.12 135 GLN A O 1
ATOM 1016 N N . MET A 1 136 ? 19.878 8.853 12.866 1.00 52.44 136 MET A N 1
ATOM 1017 C CA . MET A 1 136 ? 20.345 9.523 11.633 1.00 52.44 136 MET A CA 1
ATOM 1018 C C . MET A 1 136 ? 19.599 10.834 11.299 1.00 52.44 136 MET A C 1
ATOM 1020 O O . MET A 1 136 ? 19.418 11.203 10.143 1.00 52.44 136 MET A O 1
ATOM 1024 N N . TRP A 1 137 ? 19.213 11.591 12.332 1.00 51.16 137 TRP A N 1
ATOM 1025 C CA . TRP A 1 137 ? 18.472 12.864 12.239 1.00 51.16 137 TRP A CA 1
ATOM 1026 C C . TRP A 1 137 ? 19.375 14.112 12.059 1.00 51.16 137 TRP A C 1
ATOM 1028 O O . TRP A 1 137 ? 19.096 15.172 12.615 1.00 51.16 137 TRP A O 1
ATOM 1038 N N . SER A 1 138 ? 20.471 14.006 11.293 1.00 51.06 138 SER A N 1
ATOM 1039 C CA . SER A 1 138 ? 21.531 15.044 11.261 1.00 51.06 138 SER A CA 1
ATOM 1040 C C . SER A 1 138 ? 21.904 15.606 9.880 1.00 51.06 138 SER A C 1
ATOM 1042 O O . SER A 1 138 ? 22.707 16.534 9.813 1.00 51.06 138 SER A O 1
ATOM 1044 N N . PHE A 1 139 ? 21.349 15.097 8.773 1.00 51.59 139 PHE A N 1
ATOM 1045 C CA . PHE A 1 139 ? 21.800 15.482 7.420 1.00 51.59 139 PHE A CA 1
ATOM 1046 C C . PHE A 1 139 ? 21.030 16.640 6.757 1.00 51.59 139 PHE A C 1
ATOM 1048 O O . PHE A 1 139 ? 21.512 17.207 5.777 1.00 51.59 139 PHE A O 1
ATOM 1055 N N . LEU A 1 140 ? 19.880 17.056 7.300 1.00 52.16 140 LEU A N 1
ATOM 1056 C CA . LEU A 1 140 ? 19.001 18.043 6.650 1.00 52.16 140 LEU A CA 1
ATOM 1057 C C . LEU A 1 140 ? 19.579 19.477 6.603 1.00 52.16 140 LEU A C 1
ATOM 1059 O O . LEU A 1 140 ? 19.188 20.273 5.755 1.00 52.16 140 LEU A O 1
ATOM 1063 N N . LEU A 1 141 ? 20.533 19.817 7.479 1.00 53.34 141 LEU A N 1
ATOM 1064 C CA . LEU A 1 141 ? 21.068 21.183 7.597 1.00 53.34 141 LEU A CA 1
ATOM 1065 C C . LEU A 1 141 ? 22.194 21.531 6.604 1.00 53.3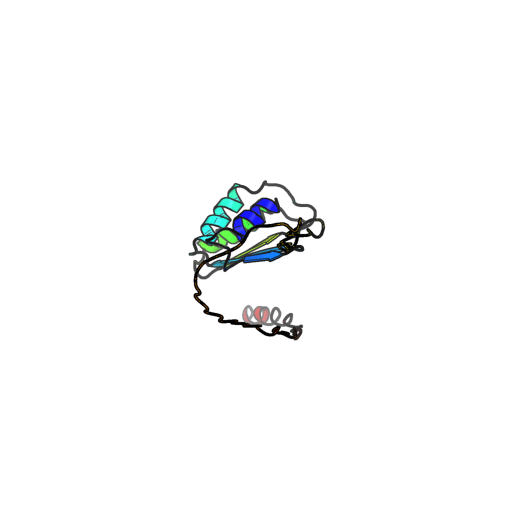4 141 LEU A C 1
ATOM 1067 O O . LEU A 1 141 ? 22.527 22.707 6.474 1.00 53.34 141 LEU A O 1
ATOM 1071 N N . LEU A 1 142 ? 22.779 20.556 5.896 1.00 46.72 142 LEU A N 1
ATOM 1072 C CA . LEU A 1 142 ? 23.924 20.817 5.006 1.00 46.72 142 LEU A CA 1
ATOM 1073 C C . LEU A 1 142 ? 23.514 21.272 3.590 1.00 46.72 142 LEU A C 1
ATOM 1075 O O . LEU A 1 142 ? 24.274 21.978 2.932 1.00 46.72 142 LEU A O 1
ATOM 1079 N N . GLN A 1 143 ? 22.299 20.931 3.144 1.00 53.38 143 GLN A N 1
ATOM 1080 C CA . GLN A 1 143 ? 21.766 21.272 1.811 1.00 53.38 143 GLN A CA 1
ATOM 1081 C C . GLN A 1 143 ? 21.589 22.791 1.600 1.00 53.38 143 GLN A C 1
ATOM 1083 O O . GLN A 1 143 ? 21.810 23.307 0.507 1.00 53.38 143 GLN A O 1
ATOM 1088 N N . ILE A 1 144 ? 21.226 23.534 2.654 1.00 54.91 144 ILE A N 1
ATOM 1089 C CA . ILE A 1 144 ? 20.861 24.962 2.565 1.00 54.91 144 ILE A CA 1
ATOM 1090 C C . ILE A 1 144 ? 22.068 25.849 2.193 1.00 54.91 144 ILE A C 1
ATOM 1092 O O . ILE A 1 144 ? 21.904 26.897 1.572 1.00 54.91 144 ILE A O 1
ATOM 1096 N N . ALA A 1 145 ? 23.292 25.427 2.529 1.00 55.25 145 ALA A N 1
ATOM 1097 C CA . ALA A 1 145 ? 24.502 26.233 2.354 1.00 55.25 145 ALA A CA 1
ATOM 1098 C C . ALA A 1 145 ? 24.975 26.384 0.892 1.00 55.25 145 ALA A C 1
ATOM 1100 O O . ALA A 1 145 ? 25.796 27.253 0.615 1.00 55.25 145 ALA A O 1
ATOM 1101 N N . ILE A 1 146 ? 24.481 25.557 -0.038 1.00 56.22 146 ILE A N 1
ATOM 1102 C CA . ILE A 1 146 ? 24.956 25.517 -1.436 1.00 56.22 146 ILE A CA 1
ATOM 1103 C C . ILE A 1 146 ? 24.187 26.500 -2.344 1.00 56.22 146 ILE A C 1
ATOM 1105 O O . ILE A 1 146 ? 24.676 26.879 -3.401 1.00 56.22 146 ILE A O 1
ATOM 1109 N N . ILE A 1 147 ? 23.011 26.975 -1.921 1.00 56.47 147 ILE A N 1
ATOM 1110 C CA . ILE A 1 147 ? 22.100 27.805 -2.741 1.00 56.47 147 ILE A CA 1
ATOM 1111 C C . ILE A 1 147 ? 22.486 29.310 -2.723 1.00 56.47 147 ILE A C 1
ATOM 1113 O O . ILE A 1 147 ? 21.867 30.127 -3.401 1.00 56.47 147 ILE A O 1
ATOM 1117 N N . LEU A 1 148 ? 23.513 29.700 -1.956 1.00 53.09 148 LEU A N 1
ATOM 1118 C CA . LEU A 1 148 ? 23.873 31.101 -1.663 1.00 53.09 148 LEU A CA 1
ATOM 1119 C C . LEU A 1 148 ? 25.373 31.426 -1.865 1.00 53.09 148 LEU A C 1
ATOM 1121 O O . LEU A 1 148 ? 25.917 32.278 -1.158 1.00 53.09 148 LEU A O 1
ATOM 1125 N N . ALA A 1 149 ? 26.032 30.762 -2.822 1.00 51.75 149 ALA A N 1
ATOM 1126 C CA . ALA A 1 149 ? 27.438 30.977 -3.196 1.00 51.75 149 ALA A CA 1
ATOM 1127 C C . ALA A 1 149 ? 27.602 31.241 -4.704 1.00 51.75 149 ALA A C 1
ATOM 1129 O O . ALA A 1 149 ? 26.941 30.529 -5.492 1.00 51.75 149 ALA A O 1
#

Secondary structure (DSSP, 8-state):
-HHHHHHHHTSTTTTTTEEE-SS-EEEEEETTSHHHHHHHHHHHHS-SSEETTTTEEHHHHHHHHHHHHHH-TT-EEEEEE--SS---------------------------------------------------TTSTTSGGGGTT-

InterPro domains:
  IPR002200 Elicitin [SM01187] (1-70)